Protein AF-A0A9X0A738-F1 (afdb_monomer_lite)

pLDDT: mean 74.65, std 16.19, range [31.19, 91.62]

InterPro domains:
  IPR011333 SKP1/BTB/POZ domain superfamily [G3DSA:3.30.710.10] (7-94)

Sequence (158 aa):
MACNTTILDTNVEESRRENEDESVENVEHLLMLSDEYQVKELIFNPCVEFLEVQPKTKENVMKILALADLYNLDKVWQGCNDLLKNMKLESLSETVHLQDLDKEKMQYYLTQRIERLETILDELYPQFLDYWRVRFGSFTRQEERAWIGALIISLGVQ

Radius of gyration: 27.7 Å; chains: 1; bounding box: 74×36×83 Å

Organism: NCBI:txid174260

Structure (mmCIF, N/CA/C/O backbone):
data_AF-A0A9X0A738-F1
#
_entry.id   AF-A0A9X0A738-F1
#
loop_
_atom_site.group_PDB
_atom_site.id
_atom_site.type_symbol
_atom_site.label_atom_id
_atom_site.label_alt_id
_atom_site.label_comp_id
_atom_site.label_asym_id
_atom_site.label_entity_id
_atom_site.label_seq_id
_atom_site.pdbx_PDB_ins_code
_atom_site.Cartn_x
_atom_site.Cartn_y
_atom_site.Cartn_z
_atom_site.occupancy
_atom_site.B_iso_or_equiv
_atom_site.auth_seq_id
_atom_site.auth_comp_id
_atom_site.auth_asym_id
_atom_site.auth_atom_id
_atom_site.pdbx_PDB_model_num
ATOM 1 N N . MET A 1 1 ? -39.870 21.159 46.576 1.00 40.91 1 MET A N 1
ATOM 2 C CA . MET A 1 1 ? -38.572 20.645 46.096 1.00 40.91 1 MET A CA 1
ATOM 3 C C . MET A 1 1 ? -38.762 20.367 44.617 1.00 40.91 1 MET A C 1
ATOM 5 O O . MET A 1 1 ? -39.477 19.438 44.277 1.00 40.91 1 MET A O 1
ATOM 9 N N . ALA A 1 2 ? -38.313 21.290 43.772 1.00 35.59 2 ALA A N 1
ATOM 10 C CA . ALA A 1 2 ? -38.528 21.259 42.330 1.00 35.59 2 ALA A CA 1
ATOM 11 C C . ALA A 1 2 ? -37.200 20.930 41.644 1.00 35.59 2 ALA A C 1
ATOM 13 O O . ALA A 1 2 ? -36.186 21.552 41.953 1.00 35.59 2 ALA A O 1
ATOM 14 N N . CYS A 1 3 ? -37.218 19.978 40.718 1.00 31.19 3 CYS A N 1
ATOM 15 C CA . CYS A 1 3 ? -36.241 19.894 39.641 1.00 31.19 3 CYS A CA 1
ATOM 16 C C . CYS A 1 3 ? -37.024 19.665 38.351 1.00 31.19 3 CYS A C 1
ATOM 18 O O . CYS A 1 3 ? -37.568 18.589 38.114 1.00 31.19 3 CYS A O 1
ATOM 20 N N . ASN A 1 4 ? -37.141 20.745 37.580 1.00 34.09 4 ASN A N 1
ATOM 21 C CA . ASN A 1 4 ? -37.713 20.763 36.244 1.00 34.09 4 ASN A CA 1
ATOM 22 C C . ASN A 1 4 ? -36.859 19.891 35.322 1.00 34.09 4 ASN A C 1
ATOM 24 O O . ASN A 1 4 ? -35.657 20.111 35.201 1.00 34.09 4 ASN A O 1
ATOM 28 N N . THR A 1 5 ? -37.494 18.940 34.644 1.00 47.84 5 THR A N 1
ATOM 29 C CA . THR A 1 5 ? -36.914 18.242 33.494 1.00 47.84 5 THR A CA 1
ATOM 30 C C . THR A 1 5 ? -37.445 18.928 32.248 1.00 47.84 5 THR A C 1
ATOM 32 O O . THR A 1 5 ? -38.566 18.657 31.821 1.00 47.84 5 THR A O 1
ATOM 35 N N . THR A 1 6 ? -36.705 19.899 31.717 1.00 45.00 6 THR A N 1
ATOM 36 C CA . THR A 1 6 ? -37.016 20.484 30.404 1.00 45.00 6 THR A CA 1
ATOM 37 C C . THR A 1 6 ? -35.781 21.136 29.801 1.00 45.00 6 THR A C 1
ATOM 39 O O . THR A 1 6 ? -35.724 22.351 29.751 1.00 45.00 6 THR A O 1
ATOM 42 N N . ILE A 1 7 ? -34.791 20.355 29.361 1.00 42.38 7 ILE A N 1
ATOM 43 C CA . ILE A 1 7 ? -33.904 20.737 28.247 1.00 42.38 7 ILE A CA 1
ATOM 44 C C . ILE A 1 7 ? -33.419 19.437 27.600 1.00 42.38 7 ILE A C 1
ATOM 46 O O . ILE A 1 7 ? -32.677 18.695 28.235 1.00 42.38 7 ILE A O 1
ATOM 50 N N . LEU A 1 8 ? -33.914 19.150 26.396 1.00 42.16 8 LEU A N 1
ATOM 51 C CA . LEU A 1 8 ? -33.184 18.661 25.210 1.00 42.16 8 LEU A CA 1
ATOM 52 C C . LEU A 1 8 ? -34.198 18.198 24.140 1.00 42.16 8 LEU A C 1
ATOM 54 O O . LEU A 1 8 ? -34.068 17.134 23.556 1.00 42.16 8 LEU A O 1
ATOM 58 N N . ASP A 1 9 ? -35.205 19.037 23.881 1.00 40.16 9 ASP A N 1
ATOM 59 C CA . ASP A 1 9 ? -35.910 19.088 22.596 1.00 40.16 9 ASP A CA 1
ATOM 60 C C . ASP A 1 9 ? -35.571 20.444 21.976 1.00 40.16 9 ASP A C 1
ATOM 62 O O . ASP A 1 9 ? -36.355 21.386 22.037 1.00 40.16 9 ASP A O 1
ATOM 66 N N . THR A 1 10 ? -34.355 20.575 21.453 1.00 42.84 10 THR A N 1
ATOM 67 C CA . THR A 1 10 ? -33.985 21.655 20.534 1.00 42.84 10 THR A CA 1
ATOM 68 C C . THR A 1 10 ? -32.817 21.176 19.680 1.00 42.84 10 THR A C 1
ATOM 70 O O . THR A 1 10 ? -31.723 20.976 20.205 1.00 42.84 10 THR A O 1
ATOM 73 N N . ASN A 1 11 ? -33.084 21.092 18.372 1.00 35.75 11 ASN A N 1
ATOM 74 C CA . ASN A 1 11 ? -32.140 21.181 17.248 1.00 35.75 11 ASN A CA 1
ATOM 75 C C . ASN A 1 11 ? -31.698 19.848 16.611 1.00 35.75 11 ASN A C 1
ATOM 77 O O . ASN A 1 11 ? -30.529 19.481 16.645 1.00 35.75 11 ASN A O 1
ATOM 81 N N . VAL A 1 12 ? -32.653 19.165 15.964 1.00 45.44 12 VAL A N 1
ATOM 82 C CA . VAL A 1 12 ? -32.395 18.161 14.905 1.00 45.44 12 VAL A CA 1
ATOM 83 C C . VAL A 1 12 ? -32.115 18.812 13.540 1.00 45.44 12 VAL A C 1
ATOM 85 O O . VAL A 1 12 ? -31.554 18.169 12.665 1.00 45.44 12 VAL A O 1
ATOM 88 N N . GLU A 1 13 ? -32.339 20.110 13.360 1.00 38.75 13 GLU A N 1
ATOM 89 C CA . GLU A 1 13 ? -31.930 20.808 12.143 1.00 38.75 13 GLU A CA 1
ATOM 90 C C . GLU A 1 13 ? -31.121 22.055 12.495 1.00 38.75 13 GLU A C 1
ATOM 92 O O . GLU A 1 13 ? -31.551 22.848 13.327 1.00 38.75 13 GLU A O 1
ATOM 97 N N . GLU A 1 14 ? -29.994 22.215 11.791 1.00 39.72 14 GLU A N 1
ATOM 98 C CA . GLU A 1 14 ? -29.147 23.414 11.677 1.00 39.72 14 GLU A CA 1
ATOM 99 C C . GLU A 1 14 ? -27.789 23.365 12.405 1.00 39.72 14 GLU A C 1
ATOM 101 O O . GLU A 1 14 ? -27.560 24.032 13.406 1.00 39.72 14 GLU A O 1
ATOM 106 N N . SER A 1 15 ? -26.837 22.624 11.817 1.00 31.89 15 SER A N 1
ATOM 107 C CA . SER A 1 15 ? -25.480 23.155 11.592 1.00 31.89 15 SER A CA 1
ATOM 108 C C . SER A 1 15 ? -24.755 22.381 10.483 1.00 31.89 15 SER A C 1
ATOM 110 O O . SER A 1 15 ? -23.987 21.449 10.702 1.00 31.89 15 SER A O 1
ATOM 112 N N . ARG A 1 16 ? -25.058 22.748 9.233 1.00 44.09 16 ARG A N 1
ATOM 113 C CA . ARG A 1 16 ? -24.251 22.417 8.054 1.00 44.09 16 ARG A CA 1
ATOM 114 C C . ARG A 1 16 ? -23.292 23.592 7.842 1.00 44.09 16 ARG A C 1
ATOM 116 O O . ARG A 1 16 ? -23.777 24.658 7.457 1.00 44.09 16 ARG A O 1
ATOM 123 N N . ARG A 1 17 ? -21.979 23.339 7.986 1.00 37.28 17 ARG A N 1
ATOM 124 C CA . ARG A 1 17 ? -20.816 24.269 8.072 1.00 37.28 17 ARG A CA 1
ATOM 125 C C . ARG A 1 17 ? -20.511 24.577 9.545 1.00 37.28 17 ARG A C 1
ATOM 127 O O . ARG A 1 17 ? -21.340 25.185 10.196 1.00 37.28 17 ARG A O 1
ATOM 134 N N . GLU A 1 18 ? -19.414 24.092 10.118 1.00 36.31 18 GLU A N 1
ATOM 135 C CA . GLU A 1 18 ? -18.034 24.492 9.808 1.00 36.31 18 GLU A CA 1
ATOM 136 C C . GLU A 1 18 ? -17.080 23.290 9.643 1.00 36.31 18 GLU A C 1
ATOM 138 O O . GLU A 1 18 ? -17.089 22.340 10.415 1.00 36.31 18 GLU A O 1
ATOM 143 N N . ASN A 1 19 ? -16.276 23.330 8.579 1.00 41.56 19 ASN A N 1
ATOM 144 C CA . ASN A 1 19 ? -15.281 22.318 8.235 1.00 41.56 19 ASN A CA 1
ATOM 145 C C . ASN A 1 19 ? -14.028 22.502 9.108 1.00 41.56 19 ASN A C 1
ATOM 147 O O . ASN A 1 19 ? -13.101 23.181 8.677 1.00 41.56 19 ASN A O 1
ATOM 151 N N . GLU A 1 20 ? -13.996 21.912 10.300 1.00 41.06 20 GLU A N 1
ATOM 152 C CA . GLU A 1 20 ? -12.764 21.786 11.106 1.00 41.06 20 GLU A CA 1
ATOM 153 C C . GLU A 1 20 ? -12.580 20.392 11.747 1.00 41.06 20 GLU A C 1
ATOM 155 O O . GLU A 1 20 ? -11.520 20.110 12.304 1.00 41.06 20 GLU A O 1
ATOM 160 N N . ASP A 1 21 ? -13.535 19.469 11.573 1.00 42.75 21 ASP A N 1
ATOM 161 C CA . ASP A 1 21 ? -13.516 18.167 12.256 1.00 42.75 21 ASP A CA 1
ATOM 162 C C . ASP A 1 21 ? -12.922 16.992 11.449 1.00 42.75 21 ASP A C 1
ATOM 164 O O . ASP A 1 21 ? -12.613 15.954 12.030 1.00 42.75 21 ASP A O 1
ATOM 168 N N . GLU A 1 22 ? -12.673 17.139 10.145 1.00 52.19 22 GLU A N 1
ATOM 169 C CA . GLU A 1 22 ? -12.193 16.052 9.265 1.00 52.19 22 GLU A CA 1
ATOM 170 C C . GLU A 1 22 ? -10.664 16.057 9.071 1.00 52.19 22 GLU A C 1
ATOM 172 O O . GLU A 1 22 ? -10.143 15.949 7.958 1.00 52.19 22 GLU A O 1
ATOM 177 N N . SER A 1 23 ? -9.904 16.212 10.155 1.00 67.62 23 SER A N 1
ATOM 178 C CA . SER A 1 23 ? -8.461 15.955 10.117 1.00 67.62 23 SER A CA 1
ATOM 179 C C . SER A 1 23 ? -8.176 14.493 10.477 1.00 67.62 23 SER A C 1
ATOM 181 O O . SER A 1 23 ? -8.864 13.900 11.307 1.00 67.62 23 SER A O 1
ATOM 183 N N . VAL A 1 24 ? -7.138 13.898 9.877 1.00 74.44 24 VAL A N 1
ATOM 184 C CA . VAL A 1 24 ? -6.680 12.534 10.235 1.00 74.44 24 VAL A CA 1
ATOM 185 C C . VAL A 1 24 ? -6.367 12.432 11.731 1.00 74.44 24 VAL A C 1
ATOM 187 O O . VAL A 1 24 ? -6.588 11.384 12.326 1.00 74.44 24 VAL A O 1
ATOM 190 N N . GLU A 1 25 ? -5.915 13.534 12.336 1.00 77.06 25 GLU A N 1
ATOM 191 C CA . GLU A 1 25 ? -5.646 13.654 13.773 1.00 77.06 25 GLU A CA 1
ATOM 192 C C . GLU A 1 25 ? -6.916 13.412 14.607 1.00 77.06 25 GLU A C 1
ATOM 194 O O . GLU A 1 25 ? -6.915 12.629 15.554 1.00 77.06 25 GLU A O 1
ATOM 199 N N . ASN A 1 26 ? -8.038 14.030 14.227 1.00 81.06 26 ASN A N 1
ATOM 200 C CA . ASN A 1 26 ? -9.305 13.845 14.936 1.00 81.06 26 ASN A CA 1
ATOM 201 C C . ASN A 1 26 ? -9.820 12.410 14.784 1.00 81.06 26 ASN A C 1
ATOM 203 O O . ASN A 1 26 ? -10.294 11.814 15.751 1.00 81.06 26 ASN A O 1
ATOM 207 N N . VAL A 1 27 ? -9.691 11.836 13.584 1.00 85.69 27 VAL A N 1
ATOM 208 C CA . VAL A 1 27 ? -10.110 10.455 13.298 1.00 85.69 27 VAL A CA 1
ATOM 209 C C . VAL A 1 27 ? -9.277 9.442 14.078 1.00 85.69 27 VAL A C 1
ATOM 211 O O . VAL A 1 27 ? -9.825 8.462 14.573 1.00 85.69 27 VAL A O 1
ATOM 214 N N . GLU A 1 28 ? -7.981 9.690 14.257 1.00 85.75 28 GLU A N 1
ATOM 215 C CA . GLU A 1 28 ? -7.112 8.882 15.116 1.00 85.75 28 GLU A CA 1
ATOM 216 C C . GLU A 1 28 ? -7.620 8.852 16.566 1.00 85.75 28 GLU A C 1
ATOM 218 O O . GLU A 1 28 ? -7.806 7.772 17.136 1.00 85.75 28 GLU A O 1
ATOM 223 N N . HIS A 1 29 ? -7.918 10.019 17.145 1.00 86.25 29 HIS A N 1
ATOM 224 C CA . HIS A 1 29 ? -8.452 10.105 18.505 1.00 86.25 29 HIS A CA 1
ATOM 225 C C . HIS A 1 29 ? -9.826 9.435 18.642 1.00 86.25 29 HIS A C 1
ATOM 227 O O . HIS A 1 29 ? -10.072 8.731 19.624 1.00 86.25 29 HIS A O 1
ATOM 233 N N . LEU A 1 30 ? -10.712 9.619 17.659 1.00 87.25 30 LEU A N 1
ATOM 234 C CA . LEU A 1 30 ? -12.036 8.998 17.648 1.00 87.25 30 LEU A CA 1
ATOM 235 C C . LEU A 1 30 ? -11.957 7.477 17.510 1.00 87.25 30 LEU A C 1
ATOM 237 O O . LEU A 1 30 ? -12.671 6.778 18.228 1.00 87.25 30 LEU A O 1
ATOM 241 N N . LEU A 1 31 ? -11.071 6.954 16.657 1.00 86.69 31 LEU A N 1
ATOM 242 C CA . LEU A 1 31 ? -10.832 5.515 16.535 1.00 86.69 31 LEU A CA 1
ATOM 243 C C . LEU A 1 31 ? -10.354 4.928 17.859 1.00 86.69 31 LEU A C 1
ATOM 245 O O . LEU A 1 31 ? -10.954 3.967 18.333 1.00 86.69 31 LEU A O 1
ATOM 249 N N . MET A 1 32 ? -9.364 5.559 18.494 1.00 87.56 32 MET A N 1
ATOM 250 C CA . MET A 1 32 ? -8.820 5.110 19.777 1.00 87.56 32 MET A CA 1
ATOM 251 C C . MET A 1 32 ? -9.889 5.061 20.871 1.00 87.56 32 MET A C 1
ATOM 253 O O . MET A 1 32 ? -10.059 4.034 21.525 1.00 87.56 32 MET A O 1
ATOM 257 N N . LEU A 1 33 ? -10.655 6.143 21.038 1.00 85.88 33 LEU A N 1
ATOM 258 C CA . LEU A 1 33 ? -11.734 6.189 22.026 1.00 85.88 33 LEU A CA 1
ATOM 259 C C . LEU A 1 33 ? -12.845 5.188 21.682 1.00 85.88 33 LEU A C 1
ATOM 261 O O . LEU A 1 33 ? -13.350 4.486 22.553 1.00 85.88 33 LEU A O 1
ATOM 265 N N . SER A 1 34 ? -13.239 5.087 20.415 1.00 86.38 34 SER A N 1
ATOM 266 C CA . SER A 1 34 ? -14.307 4.168 20.016 1.00 86.38 34 SER A CA 1
ATOM 267 C C . SER A 1 34 ? -13.927 2.697 20.194 1.00 86.38 34 SER A C 1
ATOM 269 O O . SER A 1 34 ? -14.798 1.899 20.540 1.00 86.38 34 SER A O 1
ATOM 271 N N . ASP A 1 35 ? -12.653 2.340 20.025 1.00 85.38 35 ASP A N 1
ATOM 272 C CA . ASP A 1 35 ? -12.148 0.998 20.305 1.00 85.38 35 ASP A CA 1
ATOM 273 C C . ASP A 1 35 ? -12.107 0.723 21.818 1.00 85.38 35 ASP A C 1
ATOM 275 O O . ASP A 1 35 ? -12.666 -0.278 22.274 1.00 85.38 35 ASP A O 1
ATOM 279 N N . GLU A 1 36 ? -11.574 1.661 22.615 1.00 86.12 36 GLU A N 1
ATOM 280 C CA . GLU A 1 36 ? -11.496 1.551 24.082 1.00 86.12 36 GLU A CA 1
ATOM 281 C C . GLU A 1 36 ? -12.881 1.385 24.728 1.00 86.12 36 GLU A C 1
ATOM 283 O O . GLU A 1 36 ? -13.093 0.505 25.568 1.00 86.12 36 GLU A O 1
ATOM 288 N N . TYR A 1 37 ? -13.852 2.195 24.301 1.00 86.81 37 TYR A N 1
ATOM 289 C CA . TYR A 1 37 ? -15.224 2.167 24.812 1.00 86.81 37 TYR A CA 1
ATOM 290 C C . TYR A 1 37 ? -16.152 1.217 24.026 1.00 86.81 37 TYR A C 1
ATOM 292 O O . TYR A 1 37 ? -17.346 1.150 24.318 1.00 86.81 37 TYR A O 1
ATOM 300 N N . GLN A 1 38 ? -15.628 0.468 23.047 1.00 84.19 38 GLN A N 1
ATOM 301 C CA . GLN A 1 38 ? -16.356 -0.494 22.200 1.00 84.19 38 GLN A CA 1
ATOM 302 C C . GLN A 1 38 ? -17.564 0.090 21.435 1.00 84.19 38 GLN A C 1
ATOM 304 O O . GLN A 1 38 ? -18.540 -0.607 21.141 1.00 84.19 38 GLN A O 1
ATOM 309 N N . VAL A 1 39 ? -17.501 1.368 21.057 1.00 83.75 39 VAL A N 1
ATOM 310 C CA . VAL A 1 39 ? -18.556 2.085 20.324 1.00 83.75 39 VAL A CA 1
ATOM 311 C C . VAL A 1 39 ? -18.379 1.894 18.813 1.00 83.75 39 VAL A C 1
ATOM 313 O O . VAL A 1 39 ? -17.979 2.799 18.077 1.00 83.75 39 VAL A O 1
ATOM 316 N N . LYS A 1 40 ? -18.677 0.681 18.333 1.00 79.56 40 LYS A N 1
ATOM 317 C CA . LYS A 1 40 ? -18.371 0.287 16.948 1.00 79.56 40 LYS A CA 1
ATOM 318 C C . LYS A 1 40 ? -19.265 0.933 15.887 1.00 79.56 40 LYS A C 1
ATOM 320 O O . LYS A 1 40 ? -18.772 1.458 14.896 1.00 79.56 40 LYS A O 1
ATOM 325 N N . GLU A 1 41 ? -20.579 0.898 16.079 1.00 78.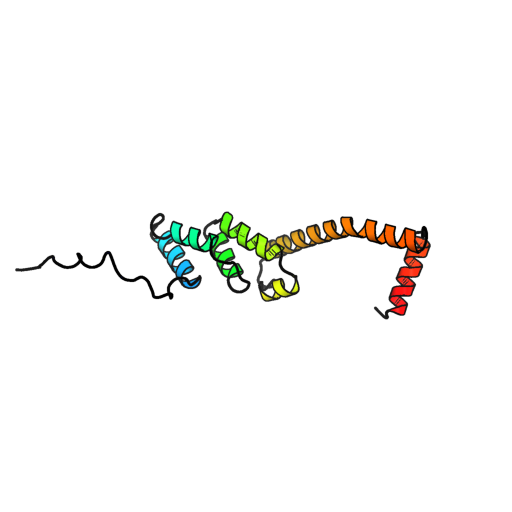31 41 GLU A N 1
ATOM 326 C CA . GLU A 1 41 ? -21.520 1.289 15.018 1.00 78.31 41 GLU A CA 1
ATOM 327 C C . GLU A 1 41 ? -21.571 2.798 14.776 1.00 78.31 41 GLU A C 1
ATOM 329 O O . GLU A 1 41 ? -21.670 3.230 13.632 1.00 78.31 41 GLU A O 1
ATOM 334 N N . LEU A 1 42 ? -21.493 3.595 15.843 1.00 78.75 42 LEU A N 1
ATOM 335 C CA . LEU A 1 42 ? -21.722 5.040 15.768 1.00 78.75 42 LEU A CA 1
ATOM 336 C C . LEU A 1 42 ? -20.462 5.846 15.451 1.00 78.75 42 LEU A C 1
ATOM 338 O O . LEU A 1 42 ? -20.580 6.949 14.930 1.00 78.75 42 LEU A O 1
ATOM 342 N N . ILE A 1 43 ? -19.278 5.332 15.800 1.00 82.06 43 ILE A N 1
ATOM 343 C CA . ILE A 1 43 ? -18.028 6.100 15.713 1.00 82.06 43 ILE A CA 1
ATOM 344 C C . ILE A 1 43 ? -16.968 5.325 14.934 1.00 82.06 43 ILE A C 1
ATOM 346 O O . ILE A 1 43 ? -16.450 5.845 13.948 1.00 82.06 43 ILE A O 1
ATOM 350 N N . PHE A 1 44 ? -16.688 4.072 15.308 1.00 84.94 44 PHE A N 1
ATOM 351 C CA . PHE A 1 44 ? -15.615 3.302 14.672 1.00 84.94 44 PHE A CA 1
ATOM 352 C C . PHE A 1 44 ? -15.859 3.078 13.171 1.00 84.94 44 PHE A C 1
ATOM 354 O O . PHE A 1 44 ? -15.006 3.405 12.351 1.00 84.94 44 PHE A O 1
ATOM 361 N N . ASN A 1 45 ? -17.034 2.561 12.792 1.00 86.94 45 ASN A N 1
ATOM 362 C CA . ASN A 1 45 ? -17.341 2.249 11.393 1.00 86.94 45 ASN A CA 1
ATOM 363 C C . ASN A 1 45 ? -17.305 3.494 10.481 1.00 86.94 45 ASN A C 1
ATOM 365 O O . ASN A 1 45 ? -16.637 3.428 9.448 1.00 86.94 45 ASN A O 1
ATOM 369 N N . PRO A 1 46 ? -17.928 4.636 10.849 1.00 87.88 46 PRO A N 1
ATOM 370 C CA . PRO A 1 46 ? -17.782 5.878 10.087 1.00 87.88 46 PRO A CA 1
ATOM 371 C C . PRO A 1 46 ? -16.331 6.352 9.947 1.00 87.88 46 PRO A C 1
ATOM 373 O O . PRO A 1 46 ? -15.943 6.830 8.884 1.00 87.88 46 PRO A O 1
ATOM 376 N N . CYS A 1 47 ? -15.505 6.190 10.987 1.00 87.50 47 CYS A N 1
ATOM 377 C CA . CYS A 1 47 ? -14.086 6.543 10.916 1.00 87.50 47 CYS A CA 1
ATOM 378 C C . CYS A 1 47 ? -13.327 5.656 9.917 1.00 87.50 47 CYS A C 1
ATOM 380 O O . CYS A 1 47 ? -12.501 6.155 9.155 1.00 87.50 47 CYS A O 1
ATOM 382 N N . VAL A 1 48 ? -13.620 4.352 9.877 1.00 88.56 48 VAL A N 1
ATOM 383 C CA . VAL A 1 48 ? -13.031 3.438 8.884 1.00 88.56 48 VAL A CA 1
ATOM 384 C C . VAL A 1 48 ? -13.459 3.819 7.466 1.00 88.56 48 VAL A C 1
ATOM 386 O O . VAL A 1 48 ? -12.610 3.898 6.581 1.00 88.56 48 VAL A O 1
ATOM 389 N N . GLU A 1 49 ? -14.744 4.109 7.248 1.00 89.12 49 GLU A N 1
ATOM 390 C CA . GLU A 1 49 ? -15.256 4.538 5.939 1.00 89.12 49 GLU A CA 1
ATOM 391 C C . GLU A 1 49 ? -14.601 5.849 5.479 1.00 89.12 49 GLU A C 1
ATOM 393 O O . GLU A 1 49 ? -14.198 5.978 4.321 1.00 89.12 49 GLU A O 1
ATOM 398 N N . PHE A 1 50 ? -14.390 6.787 6.404 1.00 89.00 50 PHE A N 1
ATOM 399 C CA . PHE A 1 50 ? -13.632 8.000 6.130 1.00 89.00 50 PHE A CA 1
ATOM 400 C C . PHE A 1 50 ? -12.199 7.688 5.673 1.00 89.00 50 PHE A C 1
ATOM 402 O O . PHE A 1 50 ? -11.778 8.194 4.636 1.00 89.00 50 PHE A O 1
ATOM 409 N N . LEU A 1 51 ? -11.463 6.810 6.368 1.00 88.44 51 LEU A N 1
ATOM 410 C CA . LEU A 1 51 ? -10.096 6.419 5.974 1.00 88.44 51 LEU A CA 1
ATOM 411 C C . LEU A 1 51 ? -10.035 5.690 4.616 1.00 88.44 51 LEU A C 1
ATOM 413 O O . LEU A 1 51 ? -9.028 5.762 3.897 1.00 88.44 51 LEU A O 1
ATOM 417 N N . GLU A 1 52 ? -11.098 4.974 4.244 1.00 88.69 52 GLU A N 1
ATOM 418 C CA . GLU A 1 52 ? -11.209 4.342 2.928 1.00 88.69 52 GLU A CA 1
ATOM 419 C C . GLU A 1 52 ? -11.344 5.392 1.815 1.00 88.69 52 GLU A C 1
ATOM 421 O O . GLU A 1 52 ? -10.593 5.335 0.834 1.00 88.69 52 GLU A O 1
ATOM 426 N N . VAL A 1 53 ? -12.254 6.357 1.988 1.00 87.94 53 VAL A N 1
ATOM 427 C CA . VAL A 1 53 ? -12.612 7.370 0.979 1.00 87.94 53 VAL A CA 1
ATOM 428 C C . VAL A 1 53 ? -11.612 8.527 0.921 1.00 87.94 53 VAL A C 1
ATOM 430 O O . VAL A 1 53 ? -11.423 9.130 -0.139 1.00 87.94 53 VAL A O 1
ATOM 433 N N . GLN A 1 54 ? -10.948 8.840 2.034 1.00 84.56 54 GLN A N 1
ATOM 434 C CA . GLN A 1 54 ? -10.036 9.970 2.117 1.00 84.56 54 GLN A CA 1
ATOM 435 C C . GLN A 1 54 ? -8.881 9.831 1.106 1.00 84.56 54 GLN A C 1
ATOM 437 O O . GLN A 1 54 ? -8.250 8.766 1.007 1.00 84.56 54 GLN A O 1
ATOM 442 N N . PRO A 1 55 ? -8.548 10.910 0.366 1.00 84.31 55 PRO A N 1
ATOM 443 C CA .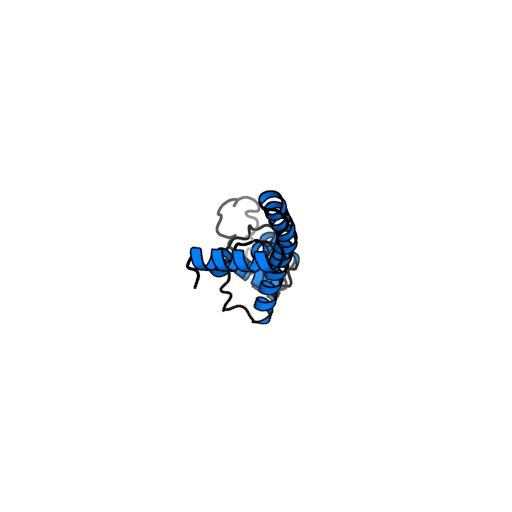 PRO A 1 55 ? -7.403 10.907 -0.527 1.00 84.31 55 PRO A CA 1
ATOM 444 C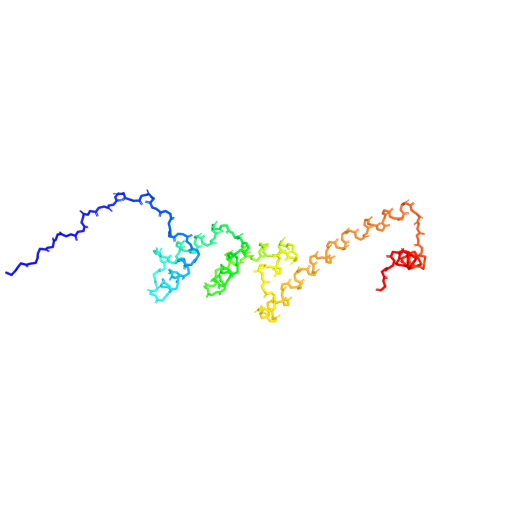 C . PRO A 1 55 ? -6.110 10.694 0.262 1.00 84.31 55 PRO A C 1
ATOM 446 O O . PRO A 1 55 ? -5.764 11.447 1.176 1.00 84.31 55 PRO A O 1
ATOM 449 N N . LYS A 1 56 ? -5.375 9.660 -0.138 1.00 85.69 56 LYS A N 1
ATOM 450 C CA . LYS A 1 56 ? -4.071 9.312 0.419 1.00 85.69 56 LYS A CA 1
ATOM 451 C C . LYS A 1 56 ? -3.021 10.203 -0.255 1.00 85.69 56 LYS A C 1
ATOM 453 O O . LYS A 1 56 ? -2.804 10.113 -1.463 1.00 85.69 56 LYS A O 1
ATOM 458 N N . THR A 1 57 ? -2.423 11.108 0.508 1.00 84.50 57 THR A N 1
ATOM 459 C CA . THR A 1 57 ? -1.365 12.035 0.088 1.00 84.50 57 THR A CA 1
ATOM 460 C C . THR A 1 57 ? -0.036 11.637 0.724 1.00 84.50 57 THR A C 1
ATOM 462 O O . THR A 1 57 ? 0.012 10.784 1.609 1.00 84.50 57 THR A O 1
ATOM 465 N N . LYS A 1 58 ? 1.070 12.248 0.288 1.00 78.19 58 LYS A N 1
ATOM 466 C CA . LYS A 1 58 ? 2.397 11.966 0.859 1.00 78.19 58 LYS A CA 1
ATOM 467 C C . LYS A 1 58 ? 2.446 12.258 2.363 1.00 78.19 58 LYS A C 1
ATOM 469 O O . LYS A 1 58 ? 3.077 11.538 3.120 1.00 78.19 58 LYS A O 1
ATOM 474 N N . GLU A 1 59 ? 1.745 13.290 2.807 1.00 78.38 59 GLU A N 1
ATOM 475 C CA . GLU A 1 59 ? 1.785 13.765 4.187 1.00 78.38 59 GLU A CA 1
ATOM 476 C C . GLU A 1 59 ? 0.973 12.870 5.132 1.00 78.38 59 GLU A C 1
ATOM 478 O O . GLU A 1 59 ? 1.329 12.725 6.300 1.00 78.38 59 GLU A O 1
ATOM 483 N N . ASN A 1 60 ? -0.116 12.262 4.644 1.00 84.56 60 ASN A N 1
ATOM 484 C CA . ASN A 1 60 ? -1.043 11.499 5.483 1.00 84.56 60 ASN A CA 1
ATOM 485 C C . ASN A 1 60 ? -0.905 9.974 5.351 1.00 84.56 60 ASN A C 1
ATOM 487 O O . ASN A 1 60 ? -1.295 9.260 6.275 1.00 84.56 60 ASN A O 1
ATOM 491 N N . VAL A 1 61 ? -0.330 9.462 4.254 1.00 87.12 61 VAL A N 1
ATOM 492 C CA . VAL A 1 61 ? -0.347 8.023 3.940 1.00 87.12 61 VAL A CA 1
ATOM 493 C C . VAL A 1 61 ? 0.316 7.186 5.028 1.00 87.12 61 VAL A C 1
ATOM 495 O O . VAL A 1 61 ? -0.182 6.113 5.351 1.00 87.12 61 VAL A O 1
ATOM 498 N N . MET A 1 62 ? 1.388 7.686 5.647 1.00 85.62 62 MET A N 1
ATOM 499 C CA . MET A 1 62 ? 2.087 6.969 6.716 1.00 85.62 62 MET A CA 1
ATOM 500 C C . MET A 1 62 ? 1.281 6.920 8.014 1.00 85.62 62 MET A C 1
ATOM 502 O O . MET A 1 62 ? 1.246 5.874 8.661 1.00 85.62 62 MET A O 1
ATOM 506 N N . LYS A 1 63 ? 0.584 8.010 8.363 1.00 86.31 63 LYS A N 1
ATOM 507 C CA . LYS A 1 63 ? -0.333 8.032 9.512 1.00 86.31 63 LYS A CA 1
ATOM 508 C C . LYS A 1 63 ? -1.500 7.066 9.288 1.00 86.31 63 LYS A C 1
ATOM 510 O O . LYS A 1 63 ? -1.770 6.219 10.132 1.00 86.31 63 LYS A O 1
ATOM 515 N N . ILE A 1 64 ? -2.133 7.125 8.115 1.00 89.50 64 ILE A N 1
ATOM 516 C CA . ILE A 1 64 ? -3.258 6.247 7.756 1.00 89.50 64 ILE A CA 1
ATOM 517 C C . ILE A 1 64 ? -2.819 4.774 7.711 1.00 89.50 64 ILE A C 1
ATOM 519 O O . ILE A 1 64 ? -3.547 3.903 8.181 1.00 89.50 64 ILE A O 1
ATOM 523 N N . LEU A 1 65 ? -1.625 4.480 7.186 1.00 88.81 65 LEU A N 1
ATOM 524 C CA . LEU A 1 65 ? -1.073 3.125 7.164 1.00 88.81 65 LEU A CA 1
ATOM 525 C C . LEU A 1 65 ? -0.832 2.581 8.580 1.00 88.81 65 LEU A C 1
ATOM 527 O O . LEU A 1 65 ? -1.161 1.428 8.841 1.00 88.81 65 LEU A O 1
ATOM 531 N N . ALA A 1 66 ? -0.308 3.400 9.496 1.00 86.31 66 ALA A N 1
ATOM 532 C CA . ALA A 1 66 ? -0.113 3.002 10.890 1.00 86.31 66 ALA A CA 1
ATOM 533 C C . ALA A 1 66 ? -1.445 2.683 11.592 1.00 86.31 66 ALA A C 1
ATOM 535 O O . ALA A 1 66 ? -1.536 1.683 12.302 1.00 86.31 66 ALA A O 1
ATOM 536 N N . LEU A 1 67 ? -2.492 3.479 11.345 1.00 89.31 67 LEU A N 1
ATOM 537 C CA . LEU A 1 67 ? -3.844 3.201 11.845 1.00 89.31 67 LEU A CA 1
ATOM 538 C C . LEU A 1 67 ? -4.412 1.905 11.252 1.00 89.31 67 LEU A C 1
ATOM 540 O O . LEU A 1 67 ? -5.015 1.109 11.969 1.00 89.31 67 LEU A O 1
ATOM 544 N N . ALA A 1 68 ? -4.196 1.669 9.957 1.00 91.00 68 ALA A N 1
ATOM 545 C CA . ALA A 1 68 ? -4.655 0.453 9.299 1.00 91.00 68 ALA A CA 1
ATOM 546 C C . ALA A 1 68 ? -3.964 -0.807 9.845 1.00 91.00 68 ALA A C 1
ATOM 548 O O . ALA A 1 68 ? -4.641 -1.809 10.060 1.00 91.00 68 ALA A O 1
ATOM 549 N N . ASP A 1 69 ? -2.657 -0.740 10.122 1.00 87.31 69 ASP A N 1
ATOM 550 C CA . ASP A 1 69 ? -1.911 -1.809 10.802 1.00 87.31 69 ASP A CA 1
ATOM 551 C C . ASP A 1 69 ? -2.450 -2.040 12.230 1.00 87.31 69 ASP A C 1
ATOM 553 O O . ASP A 1 69 ? -2.643 -3.183 12.638 1.00 87.31 69 ASP A O 1
ATOM 557 N N . LEU A 1 70 ? -2.717 -0.970 12.992 1.00 88.88 70 LEU A N 1
ATOM 558 C CA . LEU A 1 70 ? -3.148 -1.056 14.394 1.00 88.88 70 LEU A CA 1
ATOM 559 C C . LEU A 1 70 ? -4.533 -1.702 14.553 1.00 88.88 70 LEU A C 1
ATOM 561 O O . LEU A 1 70 ? -4.723 -2.550 15.424 1.00 88.88 70 LEU A O 1
ATOM 565 N N . TYR A 1 71 ? -5.489 -1.315 13.705 1.00 88.00 71 TYR A N 1
ATOM 566 C CA . TYR A 1 71 ? -6.877 -1.785 13.773 1.00 88.00 71 TYR A CA 1
ATOM 567 C C . TYR A 1 71 ? -7.198 -2.913 12.775 1.00 88.00 71 TYR A C 1
ATOM 569 O O . TYR A 1 71 ? -8.361 -3.290 12.638 1.00 88.00 71 TYR A O 1
ATOM 577 N N . ASN A 1 72 ? -6.189 -3.472 12.093 1.00 89.88 72 ASN A N 1
ATOM 578 C CA . ASN A 1 72 ? -6.327 -4.513 11.061 1.00 89.88 72 ASN A CA 1
ATOM 579 C C . ASN A 1 72 ? -7.325 -4.139 9.941 1.00 89.88 72 ASN A C 1
ATOM 581 O O . ASN A 1 72 ? -8.229 -4.902 9.596 1.00 89.88 72 ASN A O 1
ATOM 585 N N . LEU A 1 73 ? -7.180 -2.937 9.377 1.00 91.44 73 LEU A N 1
ATOM 586 C CA . LEU A 1 73 ? -8.050 -2.409 8.321 1.00 91.44 73 LEU A CA 1
ATOM 587 C C . LEU A 1 73 ? -7.506 -2.768 6.930 1.00 91.44 73 LEU A C 1
ATOM 589 O O . LEU A 1 73 ? -6.952 -1.918 6.231 1.00 91.44 73 LEU A O 1
ATOM 593 N N . ASP A 1 74 ? -7.691 -4.020 6.504 1.00 90.88 74 ASP A N 1
ATOM 594 C CA . ASP A 1 74 ? -7.084 -4.577 5.280 1.00 90.88 74 ASP A CA 1
ATOM 595 C C . ASP A 1 74 ? -7.308 -3.729 4.016 1.00 90.88 74 ASP A C 1
ATOM 597 O O . ASP A 1 74 ? -6.401 -3.547 3.204 1.00 90.88 74 ASP A O 1
ATOM 601 N N . LYS A 1 75 ? -8.512 -3.179 3.826 1.00 90.69 75 LYS A N 1
ATOM 602 C CA . LYS A 1 75 ? -8.827 -2.352 2.648 1.00 90.69 75 LYS A CA 1
ATOM 603 C C . LYS A 1 75 ? -8.070 -1.026 2.647 1.00 90.69 75 LYS A C 1
ATOM 605 O O . LYS A 1 75 ? -7.511 -0.634 1.622 1.00 90.69 75 LYS A O 1
ATOM 610 N N . VAL A 1 76 ? -8.046 -0.345 3.793 1.00 91.62 76 VAL A N 1
ATOM 611 C CA . VAL A 1 76 ? -7.306 0.912 3.974 1.00 91.62 76 VAL A CA 1
ATOM 612 C C . VAL A 1 76 ? -5.813 0.651 3.787 1.00 91.62 76 VAL A C 1
ATOM 614 O O . VAL A 1 76 ? -5.145 1.391 3.063 1.00 91.62 76 VAL A O 1
ATOM 617 N N . TRP A 1 77 ? -5.323 -0.450 4.364 1.00 91.12 77 TRP A N 1
ATOM 618 C CA . TRP A 1 77 ? -3.945 -0.912 4.243 1.00 91.12 77 TRP A CA 1
ATOM 619 C C . TRP A 1 77 ? -3.532 -1.123 2.785 1.00 91.12 77 TRP A C 1
ATOM 621 O O . TRP A 1 77 ? -2.532 -0.556 2.339 1.00 91.12 77 TRP A O 1
ATOM 631 N N . GLN A 1 78 ? -4.332 -1.868 2.014 1.00 89.75 78 GLN A N 1
ATOM 632 C CA . GLN A 1 78 ? -4.073 -2.099 0.590 1.00 89.75 78 GLN A CA 1
ATOM 633 C C . GLN A 1 78 ? -4.050 -0.786 -0.192 1.00 89.75 78 GLN A C 1
ATOM 635 O O . GLN A 1 78 ? -3.112 -0.543 -0.945 1.00 89.75 78 GLN A O 1
ATOM 640 N N . GLY A 1 79 ? -5.011 0.112 0.050 1.00 89.12 79 GLY A N 1
ATOM 641 C CA . GLY A 1 79 ? -5.039 1.415 -0.615 1.00 89.12 79 GLY A CA 1
ATOM 642 C C . GLY A 1 79 ? -3.796 2.271 -0.334 1.00 89.12 79 GLY A C 1
ATOM 643 O O . GLY A 1 79 ? -3.312 2.971 -1.224 1.00 89.12 79 GLY A O 1
ATOM 644 N N . CYS A 1 80 ? -3.250 2.212 0.884 1.00 88.56 80 CYS A N 1
ATOM 645 C CA . CYS A 1 80 ? -1.987 2.873 1.221 1.00 88.56 80 CYS A CA 1
ATOM 646 C C . CYS A 1 80 ? -0.794 2.212 0.520 1.00 88.56 80 CYS A C 1
ATOM 64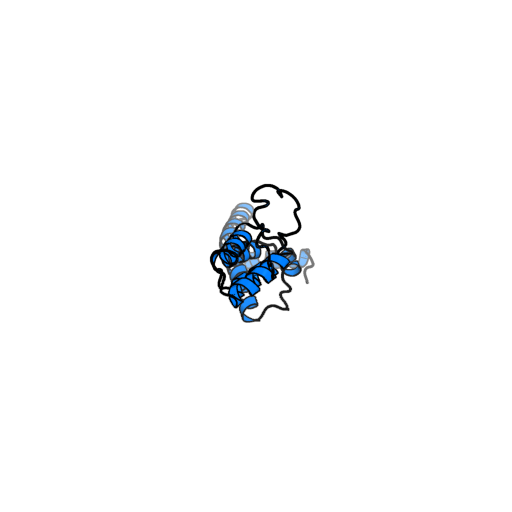8 O O . CYS A 1 80 ? 0.043 2.904 -0.062 1.00 88.56 80 CYS A O 1
ATOM 650 N N . ASN A 1 81 ? -0.726 0.880 0.531 1.00 85.81 81 ASN A N 1
ATOM 651 C CA . ASN A 1 81 ? 0.374 0.140 -0.076 1.00 85.81 81 ASN A CA 1
ATOM 652 C C . ASN A 1 81 ? 0.404 0.294 -1.610 1.00 85.81 81 ASN A C 1
ATOM 654 O O . ASN A 1 81 ? 1.475 0.472 -2.192 1.00 85.81 81 ASN A O 1
ATOM 658 N N . ASP A 1 82 ? -0.756 0.324 -2.268 1.00 87.62 82 ASP A N 1
ATOM 659 C CA . ASP A 1 82 ? -0.880 0.568 -3.710 1.00 87.62 82 ASP A CA 1
ATOM 660 C C . ASP A 1 82 ? -0.359 1.950 -4.111 1.00 87.62 82 ASP A C 1
ATOM 662 O O . ASP A 1 82 ? 0.322 2.099 -5.133 1.00 87.62 82 ASP A O 1
ATOM 666 N N . LEU A 1 83 ? -0.633 2.970 -3.293 1.00 86.12 83 LEU A N 1
ATOM 667 C CA . LEU A 1 83 ? -0.093 4.307 -3.509 1.00 86.12 83 LEU A CA 1
ATOM 668 C C . LEU A 1 83 ? 1.438 4.302 -3.379 1.00 86.12 83 LEU A C 1
ATOM 670 O O . LEU A 1 83 ? 2.137 4.755 -4.289 1.00 86.12 83 LEU A O 1
ATOM 674 N N . LEU A 1 84 ? 1.964 3.751 -2.280 1.00 84.00 84 LEU A N 1
ATOM 675 C CA . LEU A 1 84 ? 3.404 3.715 -1.999 1.00 84.00 84 LEU A CA 1
ATOM 676 C C . LEU A 1 84 ? 4.179 2.903 -3.049 1.00 84.00 84 LEU A C 1
ATOM 678 O O . LEU A 1 84 ? 5.236 3.337 -3.514 1.00 84.00 84 LEU A O 1
ATOM 682 N N . LYS A 1 85 ? 3.629 1.768 -3.501 1.00 81.00 85 LYS A N 1
ATOM 683 C CA . LYS A 1 85 ? 4.217 0.908 -4.544 1.00 81.00 85 LYS A CA 1
ATOM 684 C C . LYS A 1 85 ? 4.379 1.623 -5.887 1.00 81.00 85 LYS A C 1
ATOM 686 O O . LYS A 1 85 ? 5.269 1.280 -6.672 1.00 81.00 85 LYS A O 1
ATOM 691 N N . ASN A 1 86 ? 3.532 2.612 -6.167 1.00 81.31 86 ASN A N 1
ATOM 692 C CA . ASN A 1 86 ? 3.530 3.352 -7.427 1.00 81.31 86 ASN A CA 1
ATOM 693 C C . ASN A 1 86 ? 4.303 4.678 -7.381 1.00 81.31 86 ASN A C 1
ATOM 695 O O . ASN A 1 86 ? 4.500 5.302 -8.426 1.00 81.31 86 ASN A O 1
ATOM 699 N N . MET A 1 87 ? 4.806 5.095 -6.216 1.00 81.38 87 MET A N 1
ATOM 700 C CA . MET A 1 87 ? 5.621 6.303 -6.100 1.00 81.38 87 MET A CA 1
ATOM 701 C C . MET A 1 87 ? 7.036 6.133 -6.681 1.00 81.38 87 MET A C 1
ATOM 703 O O . MET A 1 87 ? 7.696 5.092 -6.566 1.00 81.38 87 MET A O 1
ATOM 707 N N . LYS A 1 88 ? 7.562 7.221 -7.260 1.00 81.06 88 LYS A N 1
ATOM 708 C CA . LYS A 1 88 ? 8.989 7.326 -7.611 1.00 81.06 88 LYS A CA 1
ATOM 709 C C . LYS A 1 88 ? 9.848 7.187 -6.352 1.00 81.06 88 LYS A C 1
ATOM 711 O O . LYS A 1 88 ? 9.426 7.600 -5.279 1.00 81.06 88 LYS A O 1
ATOM 716 N N . LEU A 1 89 ? 11.047 6.612 -6.481 1.00 78.25 89 LEU A N 1
ATOM 717 C CA . LEU A 1 89 ? 11.932 6.346 -5.339 1.00 78.25 89 LEU A CA 1
ATOM 718 C C . LEU A 1 89 ? 12.267 7.611 -4.542 1.00 78.25 89 LEU A C 1
ATOM 720 O O . LEU A 1 89 ? 12.126 7.596 -3.330 1.00 78.25 89 LEU A O 1
ATOM 724 N N . GLU A 1 90 ? 12.609 8.697 -5.232 1.00 77.50 90 GLU A N 1
ATOM 725 C CA . GLU A 1 90 ? 12.879 10.013 -4.637 1.00 77.50 90 GLU A CA 1
ATOM 726 C C . GLU A 1 90 ? 11.695 10.511 -3.792 1.00 77.50 90 GLU A C 1
ATOM 728 O O . GLU A 1 90 ? 11.824 10.758 -2.596 1.00 77.50 90 GLU A O 1
ATOM 733 N N . SER A 1 91 ? 10.496 10.524 -4.379 1.00 78.44 91 SER A N 1
ATOM 734 C CA . SER A 1 91 ? 9.269 10.896 -3.668 1.00 78.44 91 SER A CA 1
ATOM 735 C C . SER A 1 91 ? 8.923 9.951 -2.518 1.00 78.44 91 SER A C 1
ATOM 737 O O . SER A 1 91 ? 8.371 10.397 -1.516 1.00 78.44 91 SER A O 1
ATOM 739 N N . LEU A 1 92 ? 9.229 8.658 -2.646 1.00 78.75 92 LEU A N 1
ATOM 740 C CA . LEU A 1 92 ? 9.018 7.692 -1.573 1.00 78.75 92 LEU A CA 1
ATOM 741 C C . LEU A 1 92 ? 9.977 7.955 -0.411 1.00 78.75 92 LEU A C 1
ATOM 743 O O . LEU A 1 92 ? 9.534 7.906 0.724 1.00 78.75 92 LEU A O 1
ATOM 747 N N . SER A 1 93 ? 11.250 8.261 -0.673 1.00 75.56 93 SER A N 1
ATOM 748 C CA . SER A 1 93 ? 12.223 8.564 0.386 1.00 75.56 93 SER A CA 1
ATOM 749 C C . SER A 1 93 ? 11.925 9.859 1.144 1.00 75.56 93 SER A C 1
ATOM 751 O O . SER A 1 93 ? 12.312 9.984 2.300 1.00 75.56 93 SER A O 1
ATOM 753 N N . GLU A 1 94 ? 11.226 10.808 0.516 1.00 77.25 94 GLU A N 1
ATOM 754 C CA . GLU A 1 94 ? 10.699 12.006 1.188 1.00 77.25 94 GLU A CA 1
ATOM 755 C C . GLU A 1 94 ? 9.475 11.688 2.058 1.00 77.25 94 GLU A C 1
ATOM 757 O O . GLU A 1 94 ? 9.285 12.288 3.109 1.00 77.25 94 GLU A O 1
ATOM 762 N N . THR A 1 95 ? 8.632 10.762 1.593 1.00 74.25 95 THR A N 1
ATOM 763 C CA . THR A 1 95 ? 7.344 10.404 2.217 1.00 74.25 95 THR A CA 1
ATOM 764 C C . THR A 1 95 ? 7.520 9.418 3.368 1.00 74.25 95 THR A C 1
ATOM 766 O O . THR A 1 95 ? 6.831 9.473 4.382 1.00 74.25 95 THR A O 1
ATOM 769 N N . VAL A 1 96 ? 8.441 8.481 3.188 1.00 74.69 96 VAL A N 1
ATOM 770 C CA . VAL A 1 96 ? 8.755 7.408 4.113 1.00 74.69 96 VAL A CA 1
ATOM 771 C C . VAL A 1 96 ? 10.197 7.605 4.520 1.00 74.69 96 VAL A C 1
ATOM 773 O O . VAL A 1 96 ? 11.102 7.456 3.695 1.00 74.69 96 VAL A O 1
ATOM 776 N N . HIS A 1 97 ? 10.428 7.885 5.800 1.00 73.19 97 HIS A N 1
ATOM 777 C CA . HIS A 1 97 ? 11.761 7.764 6.369 1.00 73.19 97 HIS A CA 1
ATOM 778 C C . HIS A 1 97 ? 12.140 6.284 6.373 1.00 73.19 97 HIS A C 1
ATOM 780 O O . HIS A 1 97 ? 11.926 5.561 7.337 1.00 73.19 97 HIS A O 1
ATOM 786 N N . LEU A 1 98 ? 12.676 5.811 5.244 1.00 67.44 98 LEU A N 1
ATOM 787 C CA . LEU A 1 98 ? 13.024 4.404 5.035 1.00 67.44 98 LEU A CA 1
ATOM 788 C C . LEU A 1 98 ? 13.992 3.884 6.107 1.00 67.44 98 LEU A C 1
ATOM 790 O O . LEU A 1 98 ? 14.037 2.686 6.335 1.00 67.44 98 LEU A O 1
ATOM 794 N N . GLN A 1 99 ? 14.746 4.773 6.757 1.00 68.19 99 GLN A N 1
ATOM 795 C CA . GLN A 1 99 ? 15.654 4.452 7.860 1.00 68.19 99 GLN A CA 1
ATOM 796 C C . GLN A 1 99 ? 14.923 4.121 9.171 1.00 68.19 99 GLN A C 1
ATOM 798 O O . GLN A 1 99 ? 15.462 3.366 9.974 1.00 68.19 99 GLN A O 1
ATOM 803 N N . ASP A 1 100 ? 13.709 4.643 9.357 1.00 74.00 100 ASP A N 1
ATOM 804 C CA . ASP A 1 100 ? 12.888 4.440 10.557 1.00 74.00 100 ASP A CA 1
ATOM 805 C C . ASP A 1 100 ? 11.975 3.212 10.429 1.00 74.00 100 ASP A C 1
ATOM 807 O O . ASP A 1 100 ? 11.379 2.761 11.408 1.00 74.00 100 ASP A O 1
AT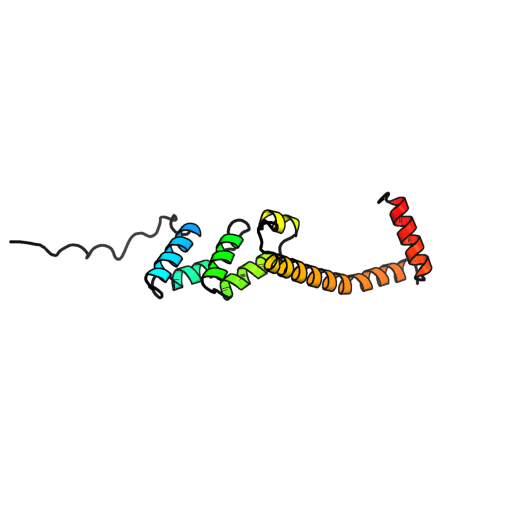OM 811 N N . LEU A 1 101 ? 11.851 2.654 9.218 1.00 73.38 101 LEU A N 1
ATOM 812 C CA . LEU A 1 101 ? 11.138 1.403 9.002 1.00 73.38 101 LEU A CA 1
ATOM 813 C C . LEU A 1 101 ? 11.894 0.240 9.635 1.00 73.38 101 LEU A C 1
ATOM 815 O O . LEU A 1 101 ? 13.107 0.094 9.471 1.00 73.38 101 LEU A O 1
ATOM 819 N N . ASP A 1 102 ? 11.135 -0.659 10.257 1.00 79.25 102 ASP A N 1
ATOM 820 C CA . ASP A 1 102 ? 11.678 -1.942 10.669 1.00 79.25 102 ASP A CA 1
ATOM 821 C C . ASP A 1 102 ? 12.269 -2.706 9.471 1.00 79.25 102 ASP A C 1
ATOM 823 O O . ASP A 1 102 ? 11.808 -2.599 8.325 1.00 79.25 102 ASP A O 1
ATOM 827 N N . LYS A 1 103 ? 13.307 -3.494 9.750 1.00 80.31 103 LYS A N 1
ATOM 828 C CA . LYS A 1 103 ? 14.094 -4.205 8.745 1.00 80.31 103 LYS A CA 1
ATOM 829 C C . LYS A 1 103 ? 13.224 -5.109 7.874 1.00 80.31 103 LYS A C 1
ATOM 831 O O . LYS A 1 103 ? 13.459 -5.178 6.668 1.00 80.31 103 LYS A O 1
ATOM 836 N N . GLU A 1 104 ? 12.227 -5.774 8.451 1.00 79.94 104 GLU A N 1
ATOM 837 C CA . GLU A 1 104 ? 11.338 -6.680 7.717 1.00 79.94 104 GLU A CA 1
ATOM 838 C C . GLU A 1 104 ? 10.444 -5.908 6.741 1.00 79.94 104 GLU A C 1
ATOM 840 O O . GLU A 1 104 ? 10.376 -6.246 5.556 1.00 79.94 104 GLU A O 1
ATOM 845 N N . LYS A 1 105 ? 9.837 -4.804 7.200 1.00 74.19 105 LYS A N 1
ATOM 846 C CA . LYS A 1 105 ? 9.025 -3.920 6.346 1.00 74.19 105 LYS A CA 1
ATOM 847 C C . LYS A 1 105 ? 9.867 -3.322 5.219 1.00 74.19 105 LYS A C 1
ATOM 849 O O . LYS A 1 105 ? 9.436 -3.298 4.068 1.00 74.19 105 LYS A O 1
ATOM 854 N N . MET A 1 106 ? 11.088 -2.888 5.523 1.00 80.31 106 MET A N 1
ATOM 855 C CA . MET A 1 106 ? 12.013 -2.351 4.525 1.00 80.31 106 MET A CA 1
ATOM 856 C C . MET A 1 106 ? 12.372 -3.394 3.459 1.00 80.31 106 MET A C 1
ATOM 858 O O . MET A 1 106 ? 12.310 -3.101 2.264 1.00 80.31 106 MET A O 1
ATOM 862 N N . GLN A 1 107 ? 12.703 -4.620 3.874 1.00 80.94 107 GLN A N 1
ATOM 863 C CA . GLN A 1 107 ? 12.990 -5.722 2.954 1.00 80.94 107 GLN A CA 1
ATOM 864 C C . GLN A 1 107 ? 11.791 -6.047 2.065 1.00 80.94 107 GLN A C 1
ATOM 866 O O . GLN A 1 107 ? 11.962 -6.206 0.856 1.00 80.94 107 GLN A O 1
ATOM 871 N N . TYR A 1 108 ? 10.586 -6.088 2.631 1.00 81.94 108 TYR A N 1
ATOM 872 C CA . TYR A 1 108 ? 9.355 -6.296 1.875 1.00 81.94 108 TYR A CA 1
ATOM 873 C C . TYR A 1 108 ? 9.165 -5.236 0.776 1.00 81.94 108 TYR A C 1
ATOM 875 O O . TYR A 1 108 ? 9.021 -5.583 -0.400 1.00 81.94 108 TYR A O 1
ATOM 883 N N . TYR A 1 109 ? 9.256 -3.945 1.122 1.00 75.06 109 TYR A N 1
ATOM 884 C CA . TYR A 1 109 ? 9.096 -2.854 0.155 1.00 75.06 109 TYR A CA 1
ATOM 885 C C . TYR A 1 109 ? 10.164 -2.867 -0.941 1.00 75.06 109 TYR A C 1
ATOM 887 O O . TYR A 1 109 ? 9.848 -2.674 -2.117 1.00 75.06 109 TYR A O 1
ATOM 895 N N . LEU A 1 110 ? 11.429 -3.099 -0.583 1.00 81.44 110 LEU A N 1
ATOM 896 C CA . LEU A 1 110 ? 12.520 -3.142 -1.556 1.00 81.44 110 LEU A CA 1
ATOM 897 C C . LEU A 1 110 ? 12.384 -4.336 -2.504 1.00 81.44 110 LEU A C 1
ATOM 899 O O . LEU A 1 110 ? 12.556 -4.165 -3.708 1.00 81.44 110 LEU A O 1
ATOM 903 N N . THR A 1 111 ? 12.004 -5.507 -1.989 1.00 85.81 111 THR A N 1
ATOM 904 C CA . THR A 1 111 ? 11.823 -6.723 -2.796 1.00 85.81 111 THR A CA 1
ATOM 905 C C . THR A 1 111 ? 10.724 -6.526 -3.836 1.00 85.81 111 THR A C 1
ATOM 907 O O . THR A 1 111 ? 10.969 -6.703 -5.025 1.00 85.81 111 THR A O 1
ATOM 910 N N . GLN A 1 112 ? 9.555 -6.026 -3.423 1.00 81.00 112 GLN A N 1
ATOM 911 C CA . GLN A 1 112 ? 8.439 -5.740 -4.335 1.00 81.00 112 GLN A CA 1
ATOM 912 C C . GLN A 1 112 ? 8.803 -4.749 -5.449 1.00 81.00 112 GLN A C 1
ATOM 914 O O . GLN A 1 112 ? 8.291 -4.827 -6.569 1.00 81.00 112 GLN A O 1
ATOM 919 N N . ARG A 1 113 ? 9.683 -3.787 -5.157 1.00 82.81 113 ARG A N 1
ATOM 920 C CA . ARG A 1 113 ? 10.158 -2.830 -6.162 1.00 82.81 113 ARG A CA 1
ATOM 921 C C . ARG A 1 113 ? 11.189 -3.437 -7.104 1.00 82.81 113 ARG A C 1
ATOM 923 O O . ARG A 1 113 ? 11.139 -3.125 -8.290 1.00 82.81 113 ARG A O 1
ATOM 930 N N . ILE A 1 114 ? 12.096 -4.267 -6.594 1.00 86.94 114 ILE A N 1
ATOM 931 C CA . ILE A 1 114 ? 13.093 -4.971 -7.406 1.00 86.94 114 ILE A CA 1
ATOM 932 C C . ILE A 1 114 ? 12.390 -5.922 -8.372 1.00 86.94 114 ILE A C 1
ATOM 934 O O . ILE A 1 114 ? 12.629 -5.812 -9.565 1.00 86.94 114 ILE A O 1
ATOM 938 N N . GLU A 1 115 ? 11.438 -6.730 -7.904 1.00 86.19 115 GLU A N 1
ATOM 939 C CA . GLU A 1 115 ? 10.655 -7.640 -8.757 1.00 86.19 115 GLU A CA 1
ATOM 940 C C . GLU A 1 115 ? 9.957 -6.896 -9.909 1.00 86.19 115 GLU A C 1
ATOM 942 O O . GLU A 1 115 ? 9.975 -7.326 -11.065 1.00 86.19 115 GLU A O 1
ATOM 947 N N . ARG A 1 116 ? 9.372 -5.724 -9.620 1.00 84.62 116 ARG A N 1
ATOM 948 C CA . ARG A 1 116 ? 8.762 -4.870 -10.649 1.00 84.62 116 ARG A CA 1
ATOM 949 C C . ARG A 1 116 ? 9.795 -4.374 -11.662 1.00 84.62 116 ARG A C 1
ATOM 951 O O . ARG A 1 116 ? 9.498 -4.326 -12.853 1.00 84.62 116 ARG A O 1
ATOM 958 N N . LEU A 1 117 ? 10.969 -3.952 -11.198 1.00 85.50 117 LEU A N 1
ATOM 959 C CA . LEU A 1 117 ? 12.043 -3.479 -12.072 1.00 85.50 117 LEU A CA 1
ATOM 960 C C . LEU A 1 117 ? 12.613 -4.610 -12.929 1.00 85.50 117 LEU A C 1
ATOM 962 O O . LEU A 1 117 ? 12.848 -4.386 -14.111 1.00 85.50 117 LEU A O 1
ATOM 966 N N . GLU A 1 118 ? 12.783 -5.803 -12.362 1.00 89.94 118 GLU A N 1
ATOM 967 C CA . GLU A 1 118 ? 13.203 -7.009 -13.080 1.00 89.94 118 GLU A CA 1
ATOM 968 C C . GLU A 1 118 ? 12.199 -7.362 -14.176 1.00 89.94 118 GLU A C 1
ATOM 970 O O . GLU A 1 118 ? 12.594 -7.519 -15.325 1.00 89.94 118 GLU A O 1
ATOM 975 N N . THR A 1 119 ? 10.898 -7.339 -13.870 1.00 89.62 119 THR A N 1
ATOM 976 C CA . THR A 1 119 ? 9.841 -7.585 -14.868 1.00 89.62 119 THR A CA 1
ATOM 977 C C . THR A 1 119 ? 9.908 -6.586 -16.028 1.00 89.62 119 THR A C 1
ATOM 979 O O . THR A 1 119 ? 9.882 -6.968 -17.194 1.00 89.62 119 THR A O 1
ATOM 982 N N . ILE A 1 120 ? 10.039 -5.290 -15.722 1.00 86.06 120 ILE A N 1
ATOM 983 C CA . ILE A 1 120 ? 10.161 -4.245 -16.750 1.00 86.06 120 ILE A CA 1
ATOM 984 C C . ILE A 1 120 ? 11.438 -4.442 -17.578 1.00 86.06 120 ILE A C 1
ATOM 986 O O . ILE A 1 120 ? 11.431 -4.239 -18.793 1.00 86.06 120 ILE A O 1
ATOM 990 N N . LEU A 1 121 ? 12.545 -4.813 -16.933 1.00 86.25 121 LEU A N 1
ATOM 991 C CA . LEU A 1 121 ? 13.806 -5.062 -17.617 1.00 86.25 121 LEU A CA 1
ATOM 992 C C . LEU A 1 121 ? 13.688 -6.264 -18.558 1.00 86.25 121 LEU A C 1
ATOM 994 O O . LEU A 1 121 ? 14.114 -6.158 -19.704 1.00 86.25 121 LEU A O 1
ATOM 998 N N . ASP A 1 122 ? 13.063 -7.352 -18.120 1.00 87.25 122 ASP A N 1
ATOM 999 C CA . ASP A 1 122 ? 12.834 -8.549 -18.933 1.00 87.25 122 ASP A CA 1
ATOM 1000 C C . ASP A 1 122 ? 11.954 -8.262 -20.159 1.00 87.25 122 ASP A C 1
ATOM 1002 O O . ASP A 1 122 ? 12.154 -8.854 -21.221 1.00 87.25 122 ASP A O 1
ATOM 1006 N N . GLU A 1 123 ? 11.023 -7.311 -20.060 1.00 88.44 123 GLU A N 1
ATOM 1007 C CA . GLU A 1 123 ? 10.189 -6.873 -21.184 1.00 88.44 123 GLU A CA 1
ATOM 1008 C C . GLU A 1 123 ? 10.926 -5.942 -22.163 1.00 88.44 123 GLU A C 1
ATOM 1010 O O . GLU A 1 123 ? 10.747 -6.041 -23.384 1.00 88.44 123 GLU A O 1
ATOM 1015 N N . LEU A 1 124 ? 11.745 -5.016 -21.653 1.00 87.75 124 LEU A N 1
ATOM 1016 C CA . LEU A 1 124 ? 12.419 -3.992 -22.461 1.00 87.75 124 LEU A CA 1
ATOM 1017 C C . LEU A 1 124 ? 13.740 -4.474 -23.063 1.00 87.75 124 LEU A C 1
ATOM 1019 O O . LEU A 1 124 ? 14.109 -4.052 -24.162 1.00 87.75 124 LEU A O 1
ATOM 1023 N N . TYR A 1 125 ? 14.465 -5.342 -22.361 1.00 80.81 125 TYR A N 1
ATOM 1024 C CA . TYR A 1 125 ? 15.795 -5.788 -22.758 1.00 80.81 125 TYR A CA 1
ATOM 1025 C C . TYR A 1 125 ? 15.804 -6.506 -24.120 1.00 80.81 125 TYR A C 1
ATOM 1027 O O . TYR A 1 125 ? 16.640 -6.154 -24.958 1.00 80.81 125 TYR A O 1
ATOM 1035 N N . PRO A 1 126 ? 14.857 -7.413 -24.438 1.00 85.50 126 PRO A N 1
ATOM 1036 C CA . PRO A 1 126 ? 14.771 -8.017 -25.766 1.00 85.50 126 PRO A CA 1
ATOM 1037 C C . PRO A 1 126 ? 14.495 -6.988 -26.865 1.00 85.50 126 PRO A C 1
ATOM 1039 O O . PRO A 1 126 ? 15.132 -7.031 -27.912 1.00 85.50 126 PRO A O 1
ATOM 1042 N N . GLN A 1 127 ? 13.604 -6.021 -26.615 1.00 81.75 127 GLN A N 1
ATOM 1043 C CA . GLN A 1 127 ? 13.259 -4.974 -27.587 1.00 81.75 127 GLN A CA 1
ATOM 1044 C C . GLN A 1 127 ? 14.451 -4.062 -27.878 1.00 81.75 127 GLN A C 1
ATOM 1046 O O . GLN A 1 127 ? 14.702 -3.694 -29.026 1.00 81.75 127 GLN A O 1
ATOM 1051 N N . PHE A 1 128 ? 15.212 -3.728 -26.836 1.00 80.62 128 PHE A N 1
ATOM 1052 C CA . PHE A 1 128 ? 16.457 -2.990 -26.964 1.00 80.62 128 PHE A CA 1
ATOM 1053 C C . PHE A 1 128 ? 17.458 -3.780 -27.813 1.00 80.62 128 PHE A C 1
ATOM 1055 O O . PHE A 1 128 ? 17.947 -3.265 -28.817 1.00 80.62 128 PHE A O 1
ATOM 1062 N N . LEU A 1 129 ? 17.714 -5.047 -27.475 1.00 81.69 129 LEU A N 1
ATOM 1063 C CA . LEU A 1 129 ? 18.635 -5.898 -28.231 1.00 81.69 129 LEU A CA 1
ATOM 1064 C C . LEU A 1 129 ? 18.210 -6.086 -29.690 1.00 81.69 129 LEU A C 1
ATOM 1066 O O . LEU A 1 129 ? 19.058 -6.027 -30.579 1.00 81.69 129 LEU A O 1
ATOM 1070 N N . ASP A 1 130 ? 16.920 -6.276 -29.958 1.00 82.06 130 ASP A N 1
ATOM 1071 C CA . ASP A 1 130 ? 16.403 -6.420 -31.317 1.00 82.06 130 ASP A CA 1
ATOM 1072 C C . ASP A 1 130 ? 16.545 -5.121 -32.116 1.00 82.06 130 ASP A C 1
ATOM 1074 O O . ASP A 1 130 ? 16.972 -5.162 -33.272 1.00 82.06 130 ASP A O 1
ATOM 1078 N N . TYR A 1 131 ? 16.292 -3.960 -31.502 1.00 80.44 131 TYR A N 1
ATOM 1079 C CA . TYR A 1 131 ? 16.550 -2.662 -32.126 1.00 80.44 131 TYR A CA 1
ATOM 1080 C C . TYR A 1 131 ? 18.024 -2.512 -32.530 1.00 80.44 131 TYR A C 1
ATOM 1082 O O . TYR A 1 131 ? 18.318 -2.181 -33.682 1.00 80.44 131 TYR A O 1
ATOM 1090 N N . TRP A 1 132 ? 18.963 -2.804 -31.624 1.00 76.44 132 TRP A N 1
ATOM 1091 C CA . TRP A 1 132 ? 20.395 -2.723 -31.933 1.00 76.44 132 TRP A CA 1
ATOM 1092 C C . TRP A 1 132 ? 20.826 -3.773 -32.957 1.00 76.44 132 TRP A C 1
ATOM 1094 O O . TRP A 1 132 ? 21.607 -3.452 -33.851 1.00 76.44 132 TRP A O 1
ATOM 1104 N N . ARG A 1 133 ? 20.266 -4.986 -32.910 1.00 74.62 133 ARG A N 1
ATOM 1105 C CA . ARG A 1 133 ? 20.529 -6.044 -33.895 1.00 74.62 133 ARG A CA 1
ATOM 1106 C C . ARG A 1 133 ? 20.077 -5.646 -35.299 1.00 74.62 133 ARG A C 1
ATOM 1108 O O . ARG A 1 133 ? 20.809 -5.877 -36.257 1.00 74.62 133 ARG A O 1
ATOM 1115 N N . VAL A 1 134 ? 18.900 -5.035 -35.443 1.00 79.56 134 VAL A N 1
ATOM 1116 C CA . VAL A 1 134 ? 18.402 -4.534 -36.738 1.00 79.56 134 VAL A CA 1
ATOM 1117 C C . VAL A 1 134 ? 19.232 -3.345 -37.221 1.00 79.56 134 VAL A C 1
ATOM 1119 O O . VAL A 1 134 ? 19.517 -3.226 -38.411 1.00 79.56 134 VAL A O 1
ATOM 1122 N N . ARG A 1 135 ? 19.633 -2.459 -36.304 1.00 77.50 135 ARG A N 1
ATOM 1123 C CA . ARG A 1 135 ? 20.351 -1.222 -36.628 1.00 77.50 135 ARG A CA 1
ATOM 1124 C C . ARG A 1 135 ? 21.836 -1.445 -36.947 1.00 77.50 135 ARG A C 1
ATOM 1126 O O . ARG A 1 135 ? 22.366 -0.719 -37.784 1.00 77.50 135 ARG A O 1
ATOM 1133 N N . PHE A 1 136 ? 22.490 -2.418 -36.312 1.00 74.06 136 PHE A N 1
ATOM 1134 C CA . PHE A 1 136 ? 23.944 -2.627 -36.382 1.00 74.06 136 PHE A CA 1
ATOM 1135 C C . PHE A 1 136 ? 24.375 -4.056 -36.764 1.00 74.06 136 PHE A C 1
ATOM 1137 O O . PHE A 1 136 ? 25.571 -4.307 -36.893 1.00 74.06 136 PHE A O 1
ATOM 1144 N N . GLY A 1 137 ? 23.438 -4.979 -37.003 1.00 67.69 137 GLY A N 1
ATOM 1145 C CA . GLY A 1 137 ? 23.723 -6.386 -37.307 1.00 67.69 137 GLY A CA 1
ATOM 1146 C C . GLY A 1 137 ? 23.837 -7.270 -36.057 1.00 67.69 137 GLY A C 1
A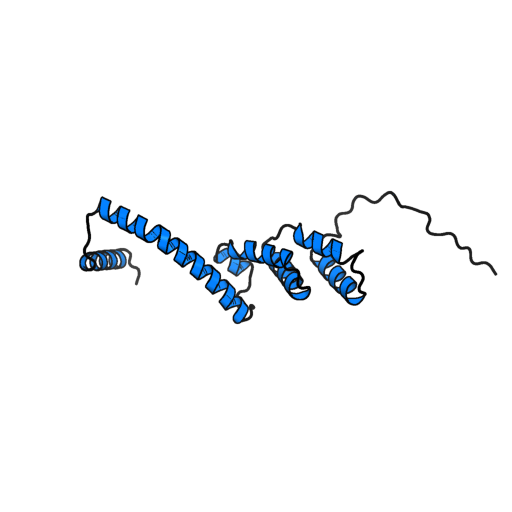TOM 1147 O O . GLY A 1 137 ? 23.815 -6.794 -34.923 1.00 67.69 137 GLY A O 1
ATOM 1148 N N . SER A 1 138 ? 23.928 -8.591 -36.247 1.00 60.09 138 SER A N 1
ATOM 1149 C CA . SER A 1 138 ? 24.131 -9.541 -35.146 1.00 60.09 138 SER A CA 1
ATOM 1150 C C . SER A 1 138 ? 25.535 -9.392 -34.561 1.00 60.09 138 SER A C 1
ATOM 1152 O O . SER A 1 138 ? 26.505 -9.847 -35.162 1.00 60.09 138 SER A O 1
ATOM 1154 N N . PHE A 1 139 ? 25.623 -8.782 -33.384 1.00 60.84 139 PHE A N 1
ATOM 1155 C CA . PHE A 1 139 ? 26.850 -8.707 -32.602 1.00 60.84 139 PHE A CA 1
ATOM 1156 C C . PHE A 1 139 ? 27.135 -10.039 -31.908 1.00 60.84 139 PHE A C 1
ATOM 1158 O O . PHE A 1 139 ? 26.243 -10.659 -31.323 1.00 60.84 139 PHE A O 1
ATOM 1165 N N . THR A 1 140 ? 28.387 -10.488 -31.936 1.00 60.38 140 THR A N 1
ATOM 1166 C CA . THR A 1 140 ? 28.821 -11.568 -31.044 1.00 60.38 140 THR A CA 1
ATOM 1167 C C . THR A 1 140 ? 28.940 -11.025 -29.611 1.00 60.38 140 THR A C 1
ATOM 1169 O O . THR A 1 140 ? 29.322 -9.873 -29.412 1.00 60.38 140 THR A O 1
ATOM 1172 N N . ARG A 1 141 ? 28.678 -11.849 -28.580 1.00 60.03 141 ARG A N 1
ATOM 1173 C CA . ARG A 1 141 ? 28.856 -11.472 -27.149 1.00 60.03 141 ARG A CA 1
ATOM 1174 C C . ARG A 1 141 ? 30.230 -10.845 -26.852 1.00 60.03 141 ARG A C 1
ATOM 1176 O O . ARG A 1 141 ? 30.380 -10.084 -25.898 1.00 60.03 141 ARG A O 1
ATOM 1183 N N . GLN A 1 142 ? 31.240 -11.209 -27.644 1.00 59.94 142 GLN A N 1
ATOM 1184 C CA . GLN A 1 142 ? 32.605 -10.692 -27.570 1.00 59.94 142 GLN A CA 1
ATOM 1185 C C . GLN A 1 142 ? 32.680 -9.224 -28.012 1.00 59.94 142 GLN A C 1
ATOM 1187 O O . GLN A 1 142 ? 33.309 -8.402 -27.349 1.00 59.94 142 GLN A O 1
ATOM 1192 N N . GLU A 1 143 ? 32.021 -8.893 -29.116 1.00 61.62 143 GLU A N 1
ATOM 1193 C CA . GLU A 1 143 ? 31.985 -7.544 -29.662 1.00 61.62 143 GLU A CA 1
ATOM 1194 C C . GLU A 1 143 ? 31.067 -6.633 -28.829 1.00 61.62 143 GLU A C 1
ATOM 1196 O O . GLU A 1 143 ? 31.406 -5.480 -28.585 1.00 61.62 143 GLU A O 1
ATOM 1201 N N . GLU A 1 144 ? 29.965 -7.156 -28.289 1.00 62.09 144 GLU A N 1
ATOM 1202 C CA . GLU A 1 144 ? 29.038 -6.422 -27.412 1.00 62.09 144 GLU A CA 1
ATOM 1203 C C . GLU A 1 144 ? 29.742 -5.877 -26.151 1.00 62.09 144 GLU A C 1
ATOM 1205 O O . GLU A 1 144 ? 29.603 -4.706 -25.794 1.00 62.09 144 GLU A O 1
ATOM 1210 N N . ARG A 1 145 ? 30.607 -6.692 -25.528 1.00 65.12 145 ARG A N 1
ATOM 1211 C CA . ARG A 1 145 ? 31.461 -6.268 -24.404 1.00 65.12 145 ARG A CA 1
ATOM 1212 C C . ARG A 1 145 ? 32.492 -5.212 -24.803 1.00 65.12 145 ARG A C 1
ATOM 1214 O O . ARG A 1 145 ? 32.796 -4.336 -23.996 1.00 65.12 145 ARG A O 1
ATOM 1221 N N . ALA A 1 146 ? 33.019 -5.283 -26.025 1.00 68.56 146 ALA A N 1
ATOM 1222 C CA . ALA A 1 146 ? 33.981 -4.308 -26.531 1.00 68.56 146 ALA A CA 1
ATOM 1223 C C . ALA A 1 146 ? 33.327 -2.939 -26.775 1.00 68.56 146 ALA A C 1
ATOM 1225 O O . ALA A 1 146 ? 33.909 -1.919 -26.412 1.00 68.56 146 ALA A O 1
ATOM 1226 N N . TRP A 1 147 ? 32.100 -2.907 -27.306 1.00 67.31 147 TRP A N 1
ATOM 1227 C CA . TRP A 1 147 ? 31.347 -1.662 -27.487 1.00 67.31 147 TRP A CA 1
ATOM 1228 C C . TRP A 1 147 ? 30.875 -1.064 -26.171 1.00 67.31 147 TRP A C 1
ATOM 1230 O O . TRP A 1 147 ? 31.039 0.135 -25.985 1.00 67.31 147 TRP A O 1
ATOM 1240 N N . ILE A 1 148 ? 30.367 -1.871 -25.233 1.00 72.56 148 ILE A N 1
ATOM 1241 C CA . ILE A 1 148 ? 30.016 -1.387 -23.888 1.00 72.56 148 ILE A CA 1
ATOM 1242 C C . ILE A 1 148 ? 31.259 -0.818 -23.191 1.00 72.56 148 ILE A C 1
ATOM 1244 O O . ILE A 1 148 ? 31.202 0.280 -22.645 1.00 72.56 148 ILE A O 1
ATOM 1248 N N . GLY A 1 149 ? 32.402 -1.506 -23.276 1.00 68.69 149 GLY A N 1
ATOM 1249 C CA . GLY A 1 149 ? 33.674 -1.009 -22.747 1.00 68.69 149 GLY A CA 1
ATOM 1250 C C . GLY A 1 149 ? 34.116 0.307 -23.394 1.00 68.69 149 GLY A C 1
ATOM 1251 O O . GLY A 1 149 ? 34.480 1.245 -22.689 1.00 68.69 149 GLY A O 1
ATOM 1252 N N . ALA A 1 150 ? 34.028 0.420 -24.722 1.00 71.31 150 ALA A N 1
ATOM 1253 C CA . ALA A 1 150 ? 34.350 1.652 -25.441 1.00 71.31 150 ALA A CA 1
ATOM 1254 C C . ALA A 1 150 ? 33.392 2.802 -25.085 1.00 71.31 150 ALA A C 1
ATOM 1256 O O . ALA A 1 150 ? 33.838 3.938 -24.921 1.00 71.31 150 ALA A O 1
ATOM 1257 N N . LEU A 1 151 ? 32.099 2.511 -24.907 1.00 68.50 151 LEU A N 1
ATOM 1258 C CA . LEU A 1 151 ? 31.088 3.493 -24.526 1.00 68.50 151 LEU A CA 1
ATOM 1259 C C . LEU A 1 151 ? 31.341 4.021 -23.106 1.00 68.50 151 LEU A C 1
ATOM 1261 O O . LEU A 1 151 ? 31.356 5.233 -22.912 1.00 68.50 151 LEU A O 1
ATOM 1265 N N . ILE A 1 152 ? 31.624 3.133 -22.145 1.00 69.25 152 ILE A N 1
ATOM 1266 C CA . ILE A 1 152 ? 31.962 3.487 -20.754 1.00 69.25 152 ILE A CA 1
ATOM 1267 C C . ILE A 1 152 ? 33.214 4.376 -20.704 1.00 69.25 152 ILE A C 1
ATOM 1269 O O . ILE A 1 152 ? 33.200 5.411 -20.041 1.00 69.25 152 ILE A O 1
ATOM 1273 N N . ILE A 1 153 ? 34.259 4.035 -21.471 1.00 72.00 153 ILE A N 1
ATOM 1274 C CA . ILE A 1 153 ? 35.486 4.844 -21.572 1.00 72.00 153 ILE A CA 1
ATOM 1275 C C . ILE A 1 153 ? 35.192 6.217 -22.195 1.00 72.00 153 ILE A C 1
ATOM 1277 O O . ILE A 1 153 ? 35.671 7.234 -21.699 1.00 72.00 153 ILE A O 1
ATOM 1281 N N . SER A 1 154 ? 34.390 6.266 -23.263 1.00 67.44 154 SER A N 1
ATOM 1282 C CA . SER A 1 154 ? 34.058 7.519 -23.957 1.00 67.44 154 SER A CA 1
ATOM 1283 C C . SER A 1 154 ? 33.145 8.451 -23.154 1.00 67.44 154 SER A C 1
ATOM 1285 O O . SER A 1 154 ? 33.211 9.666 -23.325 1.00 67.44 154 SER A O 1
ATOM 1287 N N . LEU A 1 155 ? 32.320 7.893 -22.262 1.00 68.31 155 LEU A N 1
ATOM 1288 C CA . LEU A 1 155 ? 31.419 8.640 -21.385 1.00 68.31 155 LEU A CA 1
ATOM 1289 C C . LEU A 1 155 ? 32.066 9.021 -20.044 1.00 68.31 155 LEU A C 1
ATOM 1291 O O . LEU A 1 155 ? 31.436 9.721 -19.256 1.00 68.31 155 LEU A O 1
ATOM 1295 N N . GLY A 1 156 ? 33.309 8.598 -19.783 1.00 56.00 156 GLY A N 1
ATOM 1296 C CA . GLY A 1 156 ? 34.065 8.991 -18.590 1.00 56.00 156 GLY A CA 1
ATOM 1297 C C . GLY A 1 156 ? 33.450 8.524 -17.266 1.00 56.00 156 GLY A C 1
ATOM 1298 O O . GLY A 1 156 ? 33.715 9.131 -16.232 1.00 56.00 156 GLY A O 1
ATOM 1299 N N . VAL A 1 157 ? 32.617 7.478 -17.289 1.00 54.59 157 VAL A N 1
ATOM 1300 C CA . VAL A 1 157 ? 32.056 6.871 -16.075 1.00 54.59 157 VAL A CA 1
ATOM 1301 C C . VAL A 1 157 ? 33.123 5.941 -15.508 1.00 54.59 157 VAL A C 1
ATOM 1303 O O . VAL A 1 157 ? 33.356 4.862 -16.054 1.00 54.59 157 VAL A O 1
ATOM 1306 N N . GLN A 1 158 ? 33.820 6.409 -14.475 1.00 50.00 158 GLN A N 1
ATOM 1307 C CA . GLN A 1 158 ? 34.900 5.693 -13.799 1.00 50.00 158 GLN A CA 1
ATOM 1308 C C . GLN A 1 158 ? 34.419 5.096 -12.479 1.00 50.00 158 GLN A C 1
ATOM 1310 O O . GLN A 1 158 ? 33.660 5.793 -11.768 1.00 50.00 158 GLN A O 1
#

Foldseek 3Di:
DDDDDDDDPDPPDDDDDDPDQLDLVNLVVQCVVCVVVVVCPPGNVVSLVSLLPPDQDLACLVVQCVVCVVVVSVNSNVVSVVVLLPDDPVSNVVSDVLVPDDPVVNCVSVVSNVVVVVVVCVVVVVVVVVVCCVVPNDDDPVVVVVVVVVVCVVVVVD

Secondary structure (DSSP, 8-state):
-----------SS-------S--HHHHHHHHHHHHHTT-IIIIIHHHHHHHHHS---TTTHHHHHHHHHHTT-HHHHHHHHHHHHHS-HHHHHHHS-TTTS-HHHHHHHHHHHHHHHHHHHHHHHHHHHHHHHHHH----HHHHHHHHHHHHHHTT--